Protein AF-A0A938IYX0-F1 (afdb_monomer)

Sequence (123 aa):
MGPDRHGRWRRVAQALVPQVPAPPFEPDALDALDAPVRSFFAAAIAPGTPLARAVRLTIRGEIRLGGRWMRFRSHEVLAPTSGLVWWGRVAGVVSGGDYAVDGAGRLEWRLLGLRRVAFAEGP

Structure (mmCIF, N/CA/C/O backbone):
data_AF-A0A938IYX0-F1
#
_entry.id   AF-A0A938IYX0-F1
#
loop_
_atom_site.group_PDB
_atom_site.id
_atom_site.type_symbol
_atom_site.label_atom_id
_atom_site.label_alt_id
_atom_site.label_comp_id
_atom_site.label_asym_id
_atom_site.label_entity_id
_atom_site.label_seq_id
_atom_site.pdbx_PDB_ins_code
_atom_site.Cartn_x
_atom_site.Cartn_y
_atom_site.Cartn_z
_atom_site.occupancy
_atom_site.B_iso_or_equiv
_atom_site.auth_seq_id
_atom_site.auth_comp_id
_atom_site.auth_asym_id
_atom_site.auth_atom_id
_atom_site.pdbx_PDB_model_num
ATOM 1 N N . MET A 1 1 ? 4.139 13.816 -18.404 1.00 43.56 1 MET A N 1
ATOM 2 C CA . MET A 1 1 ? 3.560 12.495 -18.764 1.00 43.56 1 MET A CA 1
ATOM 3 C C . MET A 1 1 ? 3.521 11.605 -17.522 1.00 43.56 1 MET A C 1
ATOM 5 O O . MET A 1 1 ? 4.571 11.482 -16.916 1.00 43.56 1 MET A O 1
ATOM 9 N N . GLY A 1 2 ? 2.382 11.081 -17.053 1.00 53.78 2 GLY A N 1
ATOM 10 C CA . GLY A 1 2 ? 2.265 10.374 -15.754 1.00 53.78 2 GLY A CA 1
ATOM 11 C C . GLY A 1 2 ? 2.559 8.860 -15.807 1.00 53.78 2 GLY A C 1
ATOM 12 O O . GLY A 1 2 ? 2.556 8.293 -16.898 1.00 53.78 2 GLY A O 1
ATOM 13 N N . PRO A 1 3 ? 2.817 8.200 -14.660 1.00 57.69 3 PRO A N 1
ATOM 14 C CA . PRO A 1 3 ? 3.083 6.755 -14.590 1.00 57.69 3 PRO A CA 1
ATOM 15 C C . PRO A 1 3 ? 1.858 5.872 -14.905 1.00 57.69 3 PRO A C 1
ATOM 17 O O . PRO A 1 3 ? 2.019 4.693 -15.196 1.00 57.69 3 PRO A O 1
ATOM 20 N N . ASP A 1 4 ? 0.646 6.438 -14.910 1.00 65.38 4 ASP A N 1
ATOM 21 C CA . ASP A 1 4 ? -0.625 5.719 -15.096 1.00 65.38 4 ASP A CA 1
ATOM 22 C C . ASP A 1 4 ? -1.351 6.100 -16.402 1.00 65.38 4 ASP A C 1
ATOM 24 O O . ASP A 1 4 ? -2.540 6.401 -16.424 1.00 65.38 4 ASP A O 1
ATOM 28 N N . ARG A 1 5 ? -0.623 6.126 -17.525 1.00 59.94 5 ARG A N 1
ATOM 29 C CA . ARG A 1 5 ? -1.146 6.578 -18.834 1.00 59.94 5 ARG A CA 1
ATOM 30 C C . ARG A 1 5 ? -2.415 5.842 -19.313 1.00 59.94 5 ARG A C 1
ATOM 32 O O . ARG A 1 5 ? -3.107 6.368 -20.170 1.00 59.94 5 ARG A O 1
ATOM 39 N N . HIS A 1 6 ? -2.706 4.659 -18.764 1.00 58.25 6 HIS A N 1
ATOM 40 C CA . HIS A 1 6 ? -3.834 3.796 -19.146 1.00 58.25 6 HIS A CA 1
ATOM 41 C C . HIS A 1 6 ? -4.819 3.520 -17.991 1.00 58.25 6 HIS A C 1
ATOM 43 O O . HIS A 1 6 ? -5.648 2.609 -18.087 1.00 58.25 6 HIS A O 1
ATOM 49 N N . GLY A 1 7 ? -4.709 4.248 -16.870 1.00 73.81 7 GLY A N 1
ATOM 50 C CA . GLY A 1 7 ? -5.589 4.076 -15.705 1.00 73.81 7 GLY A CA 1
ATOM 51 C C . GLY A 1 7 ? -5.531 2.682 -15.068 1.00 73.81 7 GLY A C 1
ATOM 52 O O . GLY A 1 7 ? -6.445 2.298 -14.341 1.00 73.81 7 GLY A O 1
ATOM 53 N N . ARG A 1 8 ? -4.526 1.865 -15.406 1.00 80.12 8 ARG A N 1
ATOM 54 C CA . ARG A 1 8 ? -4.439 0.459 -14.986 1.00 80.12 8 ARG A CA 1
ATOM 55 C C . ARG A 1 8 ? -4.242 0.382 -13.480 1.00 80.12 8 ARG A C 1
ATOM 57 O O . ARG A 1 8 ? -4.971 -0.344 -12.815 1.00 80.12 8 ARG A O 1
ATOM 64 N N . TRP A 1 9 ? -3.293 1.155 -12.957 1.00 83.94 9 TRP A N 1
ATOM 65 C CA . TRP A 1 9 ? -2.956 1.127 -11.536 1.00 83.94 9 TRP A CA 1
ATOM 66 C C . TRP A 1 9 ? -4.106 1.664 -10.694 1.00 83.94 9 TRP A C 1
ATOM 68 O O . TRP A 1 9 ? -4.460 1.058 -9.691 1.00 83.94 9 TRP A O 1
ATOM 78 N N . ARG A 1 10 ? -4.774 2.729 -11.160 1.00 81.81 10 ARG A N 1
ATOM 79 C CA . ARG A 1 10 ? -5.978 3.260 -10.503 1.00 81.81 10 ARG A CA 1
ATOM 80 C C . ARG A 1 10 ? -7.135 2.265 -10.480 1.00 81.81 10 ARG A C 1
ATOM 82 O O . ARG A 1 10 ? -7.828 2.203 -9.472 1.00 81.81 10 ARG A O 1
ATOM 89 N N . ARG A 1 11 ? -7.336 1.479 -11.543 1.00 84.56 11 ARG A N 1
ATOM 90 C CA . ARG A 1 11 ? -8.376 0.437 -11.571 1.00 84.56 11 ARG A CA 1
ATOM 91 C C . ARG A 1 11 ? -8.103 -0.678 -10.563 1.00 84.56 11 ARG A C 1
ATOM 93 O O . ARG A 1 11 ? -8.995 -1.001 -9.788 1.00 84.56 11 ARG A O 1
ATOM 100 N N . VAL A 1 12 ? -6.875 -1.198 -10.518 1.00 84.56 12 VAL A N 1
ATOM 101 C CA . VAL A 1 12 ? -6.471 -2.202 -9.513 1.00 84.56 12 VAL A CA 1
ATOM 102 C C . VAL A 1 12 ? -6.608 -1.630 -8.098 1.00 84.56 12 VAL A C 1
ATOM 104 O O . VAL A 1 12 ? -7.215 -2.248 -7.233 1.00 84.56 12 VAL A O 1
ATOM 107 N N . ALA A 1 13 ? -6.143 -0.397 -7.885 1.00 86.81 13 ALA A N 1
ATOM 108 C CA . ALA A 1 13 ? -6.268 0.311 -6.614 1.00 86.81 13 ALA A CA 1
ATOM 109 C C . ALA A 1 13 ? -7.719 0.503 -6.163 1.00 86.81 13 ALA A C 1
ATOM 111 O O . ALA A 1 13 ? -8.000 0.457 -4.971 1.00 86.81 13 ALA A O 1
ATOM 112 N N . GLN A 1 14 ? -8.643 0.753 -7.092 1.00 85.44 14 GLN A N 1
ATOM 113 C CA . GLN A 1 14 ? -10.056 0.906 -6.767 1.00 85.44 14 GLN A CA 1
ATOM 114 C C . GLN A 1 14 ? -10.703 -0.434 -6.408 1.00 85.44 14 GLN A C 1
ATOM 116 O O . GLN A 1 14 ? -11.475 -0.477 -5.456 1.00 85.44 14 GLN A O 1
ATOM 121 N N . ALA A 1 15 ? -10.361 -1.505 -7.127 1.00 86.25 15 ALA A N 1
ATOM 122 C CA . ALA A 1 15 ? -10.857 -2.851 -6.847 1.00 86.25 15 ALA A CA 1
ATOM 123 C C . ALA A 1 15 ? -10.359 -3.402 -5.498 1.00 86.25 15 ALA A C 1
ATOM 125 O O . ALA A 1 15 ? -11.066 -4.170 -4.858 1.00 86.25 15 ALA A O 1
ATOM 126 N N . LEU A 1 16 ? -9.175 -2.973 -5.049 1.00 86.00 16 LEU A N 1
ATOM 127 C CA . LEU A 1 16 ? -8.561 -3.412 -3.793 1.00 86.00 16 LEU A CA 1
ATOM 128 C C . LEU A 1 16 ? -9.213 -2.859 -2.523 1.00 86.00 16 LEU A C 1
ATOM 130 O O . LEU A 1 16 ? -9.000 -3.416 -1.452 1.00 86.00 16 LEU A O 1
ATOM 134 N N . VAL A 1 17 ? -9.943 -1.743 -2.600 1.00 85.50 17 VAL A N 1
ATOM 135 C CA . VAL A 1 17 ? -10.518 -1.115 -1.403 1.00 85.50 17 VAL A CA 1
ATOM 136 C C . VAL A 1 17 ? -11.785 -1.874 -0.999 1.00 85.50 17 VAL A C 1
ATOM 138 O O . VAL A 1 17 ? -12.751 -1.866 -1.770 1.00 85.50 17 VAL A O 1
ATOM 141 N N . PRO A 1 18 ? -11.840 -2.480 0.203 1.00 82.06 18 PRO A N 1
ATOM 142 C CA . PRO A 1 18 ? -13.054 -3.133 0.673 1.00 82.06 18 PRO A CA 1
ATOM 143 C C . PRO A 1 18 ? -14.202 -2.126 0.785 1.00 82.06 18 PRO A C 1
ATOM 145 O O . PRO A 1 18 ? -14.019 -1.023 1.296 1.00 82.06 18 PRO A O 1
ATOM 148 N N . GLN A 1 19 ? -15.386 -2.510 0.306 1.00 79.94 19 GLN A N 1
ATOM 149 C CA . GLN A 1 19 ? -16.577 -1.647 0.332 1.00 79.94 19 GLN A CA 1
ATOM 150 C C . GLN A 1 19 ? -17.343 -1.739 1.659 1.00 79.94 19 GLN A C 1
ATOM 152 O O . GLN A 1 19 ? -18.130 -0.855 1.983 1.00 79.94 19 GLN A O 1
ATOM 157 N N . VAL A 1 20 ? -17.106 -2.804 2.431 1.00 81.94 20 VAL A N 1
ATOM 158 C CA . VAL A 1 20 ? -17.745 -3.030 3.730 1.00 81.94 20 VAL A CA 1
ATOM 159 C C . VAL A 1 20 ? -16.844 -2.475 4.842 1.00 81.94 20 VAL A C 1
ATOM 161 O O . VAL A 1 20 ? -15.669 -2.865 4.907 1.00 81.94 20 VAL A O 1
ATOM 164 N N . PRO A 1 21 ? -17.358 -1.593 5.721 1.00 81.12 21 PRO A N 1
ATOM 165 C CA . PRO A 1 21 ? -16.620 -1.120 6.889 1.00 81.12 21 PRO A CA 1
ATOM 166 C C . PRO A 1 21 ? -16.159 -2.286 7.769 1.00 81.12 21 PRO A C 1
ATOM 168 O O . PRO A 1 21 ? -16.862 -3.288 7.901 1.00 81.12 21 PRO A O 1
ATOM 171 N N . ALA A 1 22 ? -14.980 -2.172 8.381 1.00 85.81 22 ALA A N 1
ATOM 172 C CA . ALA A 1 22 ? -14.622 -3.107 9.442 1.00 85.81 22 ALA A CA 1
ATOM 173 C C . ALA A 1 22 ? -15.467 -2.827 10.693 1.00 85.81 22 ALA A C 1
ATOM 175 O O . ALA A 1 22 ? -15.861 -1.674 10.911 1.00 85.81 22 ALA A O 1
ATOM 176 N N . PRO A 1 23 ? -15.715 -3.852 11.526 1.00 90.25 23 PRO A N 1
ATOM 177 C CA . PRO A 1 23 ? -16.188 -3.600 12.876 1.00 90.25 23 PRO A CA 1
ATOM 178 C C . PRO A 1 23 ? -15.192 -2.688 13.620 1.00 90.25 23 PRO A C 1
ATOM 180 O O . PRO A 1 23 ? -14.001 -2.656 13.273 1.00 90.25 23 PRO A O 1
ATOM 183 N N . PRO A 1 24 ? -15.662 -1.928 14.622 1.00 94.44 24 PRO A N 1
ATOM 184 C CA . PRO A 1 24 ? -14.782 -1.217 15.536 1.00 94.44 24 PRO A CA 1
ATOM 185 C C . PRO A 1 24 ? -13.756 -2.151 16.184 1.00 94.44 24 PRO A C 1
ATOM 187 O O . PRO A 1 24 ? -13.971 -3.357 16.292 1.00 94.44 24 PRO A O 1
ATOM 190 N N . PHE A 1 25 ? -12.627 -1.583 16.596 1.00 95.94 25 PHE A N 1
ATOM 191 C CA . PHE 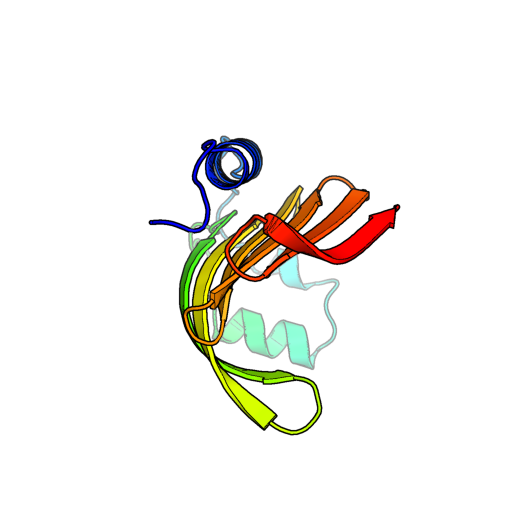A 1 25 ? -11.597 -2.312 17.316 1.00 95.94 25 PHE A CA 1
ATOM 192 C C . PHE A 1 25 ? -12.100 -2.747 18.695 1.00 95.94 25 PHE A C 1
ATOM 194 O O . PHE A 1 25 ? -12.403 -1.898 19.533 1.00 95.94 25 PHE A O 1
ATOM 201 N N . GLU A 1 26 ? -12.100 -4.055 18.931 1.00 96.50 26 GLU A N 1
ATOM 202 C CA . GLU A 1 26 ? -12.310 -4.653 20.245 1.00 96.50 26 GLU A CA 1
ATOM 203 C C . GLU A 1 26 ? -10.983 -5.243 20.761 1.00 96.50 26 GLU A C 1
ATOM 205 O O . GLU A 1 26 ? -10.228 -5.823 19.972 1.00 96.50 26 GLU A O 1
ATOM 210 N N . PRO A 1 27 ? -10.643 -5.081 22.057 1.00 96.25 27 PRO A N 1
ATOM 211 C CA . PRO A 1 27 ? -9.355 -5.531 22.596 1.00 96.25 27 PRO A CA 1
ATOM 212 C C . PRO A 1 27 ? -9.071 -7.032 22.451 1.00 96.25 27 PRO A C 1
ATOM 214 O O . PRO A 1 27 ? -7.905 -7.418 22.352 1.00 96.25 27 PRO A O 1
ATOM 217 N N . ASP A 1 28 ? -10.115 -7.862 22.416 1.00 96.12 28 ASP A N 1
ATOM 218 C CA . ASP A 1 28 ? -10.034 -9.319 22.245 1.00 96.12 28 ASP A CA 1
ATOM 219 C C . ASP A 1 28 ? -9.443 -9.728 20.882 1.00 96.12 28 ASP A C 1
ATOM 221 O O . ASP A 1 28 ? -8.807 -10.776 20.756 1.00 96.12 28 ASP A O 1
ATOM 225 N N . ALA A 1 29 ? -9.519 -8.855 19.869 1.00 93.50 29 ALA A N 1
ATOM 226 C CA . ALA A 1 29 ? -8.883 -9.057 18.568 1.00 93.50 29 ALA A CA 1
ATOM 227 C C . ALA A 1 29 ? -7.351 -9.223 18.659 1.00 93.50 29 ALA A C 1
ATOM 229 O O . ALA A 1 29 ? -6.718 -9.674 17.701 1.00 93.50 29 ALA A O 1
ATOM 230 N N . LEU A 1 30 ? -6.739 -8.861 19.793 1.00 96.19 30 LEU A N 1
ATOM 231 C CA . LEU A 1 30 ? -5.303 -8.990 20.032 1.00 96.19 30 LEU A CA 1
ATOM 232 C C . LEU A 1 30 ? -4.910 -10.273 20.790 1.00 96.19 30 LEU A C 1
ATOM 234 O O . LEU A 1 30 ? -3.715 -10.498 21.014 1.00 96.19 30 LEU A O 1
ATOM 238 N N . ASP A 1 31 ? -5.865 -11.120 21.183 1.00 96.31 31 ASP A N 1
ATOM 239 C CA . ASP A 1 31 ? -5.626 -12.274 22.064 1.00 96.31 31 ASP A CA 1
ATOM 240 C C . ASP A 1 31 ? -4.698 -13.331 21.456 1.00 96.31 31 ASP A C 1
ATOM 242 O O . ASP A 1 31 ? -3.950 -13.996 22.177 1.00 96.31 31 ASP A O 1
ATOM 246 N N . ALA A 1 32 ? -4.691 -13.442 20.127 1.00 95.75 32 ALA A N 1
ATOM 247 C CA . ALA A 1 32 ? -3.819 -14.352 19.388 1.00 95.75 32 ALA A CA 1
ATOM 248 C C . ALA A 1 32 ? -2.411 -13.784 19.116 1.00 95.75 32 ALA A C 1
ATOM 250 O O . ALA A 1 32 ? -1.563 -14.494 18.581 1.00 95.75 32 ALA A O 1
ATOM 251 N N . LEU A 1 33 ? -2.155 -12.509 19.436 1.00 96.31 33 LEU A N 1
ATOM 252 C CA . LEU A 1 33 ? -0.881 -11.849 19.140 1.00 96.31 33 LEU A CA 1
ATOM 253 C C . LEU A 1 33 ? 0.135 -12.041 20.267 1.00 96.31 33 LEU A C 1
ATOM 255 O O . LEU A 1 33 ? -0.227 -12.036 21.448 1.00 96.31 33 LEU A O 1
ATOM 259 N N . ASP A 1 34 ? 1.415 -12.103 19.900 1.00 98.00 34 ASP A N 1
ATOM 260 C CA . ASP A 1 34 ? 2.528 -12.120 20.849 1.00 98.00 34 ASP A CA 1
ATOM 261 C C . ASP A 1 34 ? 2.528 -10.876 21.748 1.00 98.00 34 ASP A C 1
ATOM 263 O O . ASP A 1 34 ? 2.148 -9.776 21.332 1.00 98.00 34 ASP A O 1
ATOM 267 N N . ALA A 1 35 ? 3.015 -11.029 22.982 1.00 97.12 35 ALA A N 1
ATOM 268 C CA . ALA A 1 35 ? 2.945 -9.990 24.011 1.00 97.12 35 ALA A CA 1
ATOM 269 C C . ALA A 1 35 ? 3.490 -8.605 23.584 1.00 97.12 35 ALA A C 1
ATOM 271 O O . ALA A 1 35 ? 2.837 -7.605 23.908 1.00 97.12 35 ALA A O 1
ATOM 272 N N . PRO A 1 36 ? 4.608 -8.486 22.832 1.00 97.50 36 PRO A N 1
ATOM 273 C CA . PRO A 1 36 ? 5.082 -7.183 22.359 1.00 97.50 36 PRO A CA 1
ATOM 274 C C . PRO A 1 36 ? 4.129 -6.534 21.346 1.00 97.50 36 PRO A C 1
ATOM 276 O O . PRO A 1 36 ? 3.876 -5.333 21.409 1.00 97.50 36 PRO A O 1
ATOM 279 N N . VAL A 1 37 ? 3.566 -7.335 20.438 1.00 97.44 37 VAL A N 1
ATOM 280 C CA . VAL A 1 37 ? 2.658 -6.871 19.380 1.00 97.44 37 VAL A CA 1
ATOM 281 C C . VAL A 1 37 ? 1.320 -6.450 19.984 1.00 97.44 37 VAL A C 1
ATOM 283 O O . VAL A 1 37 ? 0.815 -5.368 19.686 1.00 97.44 37 VAL A O 1
ATOM 286 N N . ARG A 1 38 ? 0.788 -7.262 20.904 1.00 97.44 38 ARG A N 1
ATOM 287 C CA . ARG A 1 38 ? -0.414 -6.944 21.679 1.00 97.44 38 ARG A CA 1
ATOM 288 C C . ARG A 1 38 ? -0.256 -5.638 22.450 1.00 97.44 38 ARG A C 1
ATOM 290 O O . ARG A 1 38 ? -1.110 -4.768 22.336 1.00 97.44 38 ARG A O 1
ATOM 297 N N . SER A 1 39 ? 0.845 -5.485 23.190 1.00 96.50 39 SER A N 1
ATOM 298 C CA . SER A 1 39 ? 1.122 -4.272 23.976 1.00 96.50 39 SER A CA 1
ATOM 299 C C . SER A 1 39 ? 1.173 -3.022 23.100 1.00 96.50 39 SER A C 1
ATOM 301 O O . SER A 1 39 ? 0.596 -1.996 23.455 1.00 96.50 39 SER A O 1
ATOM 303 N N . PHE A 1 40 ? 1.825 -3.113 21.938 1.00 97.75 40 PHE A N 1
ATOM 304 C CA . PHE A 1 40 ? 1.894 -2.007 20.989 1.00 97.75 40 PHE A CA 1
ATOM 305 C C . PHE A 1 40 ? 0.503 -1.592 20.494 1.00 97.75 40 PHE A C 1
ATOM 307 O O . PHE A 1 40 ? 0.148 -0.418 20.583 1.00 97.75 40 PHE A O 1
ATOM 314 N N . PHE A 1 41 ? -0.307 -2.539 20.011 1.00 96.44 41 PHE A N 1
ATOM 315 C CA . PHE A 1 41 ? -1.626 -2.211 19.464 1.00 96.44 41 PHE A CA 1
ATOM 316 C C . PHE A 1 41 ? -2.626 -1.769 20.530 1.00 96.44 41 PHE A C 1
ATOM 318 O O . PHE A 1 41 ? -3.372 -0.826 20.282 1.00 96.44 41 PHE A O 1
ATOM 325 N N . ALA A 1 42 ? -2.597 -2.371 21.722 1.00 96.44 42 ALA A N 1
ATOM 326 C CA . ALA A 1 42 ? -3.441 -1.955 22.840 1.00 96.44 42 ALA A CA 1
ATOM 327 C C . ALA A 1 42 ? -3.157 -0.507 23.278 1.00 96.44 42 ALA A C 1
ATOM 329 O O . ALA A 1 42 ? -4.070 0.205 23.686 1.00 96.44 42 ALA A O 1
ATOM 330 N N . ALA A 1 43 ? -1.904 -0.053 23.168 1.00 97.00 43 ALA A N 1
ATOM 331 C CA . ALA A 1 43 ? -1.538 1.337 23.433 1.00 97.00 43 ALA A CA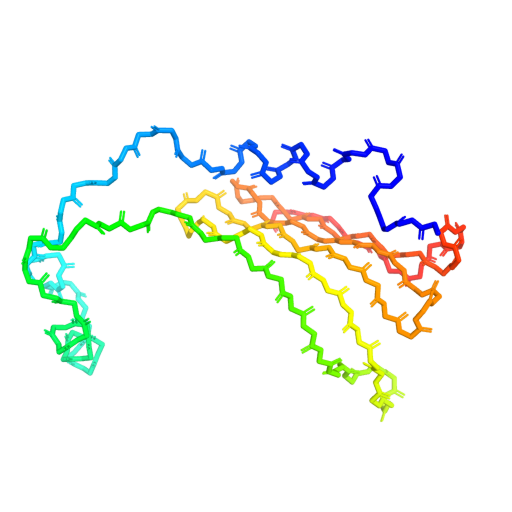 1
ATOM 332 C C . ALA A 1 43 ? -1.854 2.280 22.256 1.00 97.00 43 ALA A C 1
ATOM 334 O O . ALA A 1 43 ? -2.103 3.465 22.467 1.00 97.00 43 ALA A O 1
ATOM 335 N N . ALA A 1 44 ? -1.815 1.776 21.019 1.00 97.00 44 ALA A N 1
ATOM 336 C CA . ALA A 1 44 ? -1.952 2.585 19.809 1.00 97.00 44 ALA A CA 1
ATOM 337 C C . ALA A 1 44 ? -3.404 2.787 19.344 1.00 97.00 44 ALA A C 1
ATOM 339 O O . ALA A 1 44 ? -3.680 3.759 18.639 1.00 97.00 44 ALA A O 1
ATOM 340 N N . ILE A 1 45 ? -4.321 1.878 19.690 1.00 96.19 45 ILE A N 1
ATOM 341 C CA . ILE A 1 45 ? -5.701 1.874 19.192 1.00 96.19 45 ILE A CA 1
ATOM 342 C C . ILE A 1 45 ? -6.663 1.836 20.380 1.00 96.19 45 ILE A C 1
ATOM 344 O O . ILE A 1 45 ? -6.700 0.868 21.135 1.00 96.19 45 ILE A O 1
ATOM 348 N N . ALA A 1 46 ? -7.469 2.886 20.540 1.00 97.06 46 ALA A N 1
ATOM 349 C CA . ALA A 1 46 ? -8.481 2.925 21.591 1.00 97.06 46 ALA A CA 1
ATOM 350 C C . ALA A 1 46 ? -9.646 1.958 21.274 1.00 97.06 46 ALA A C 1
ATOM 352 O O . ALA A 1 46 ? -10.050 1.880 20.106 1.00 97.06 46 ALA A O 1
ATOM 353 N N . PRO A 1 47 ? -10.23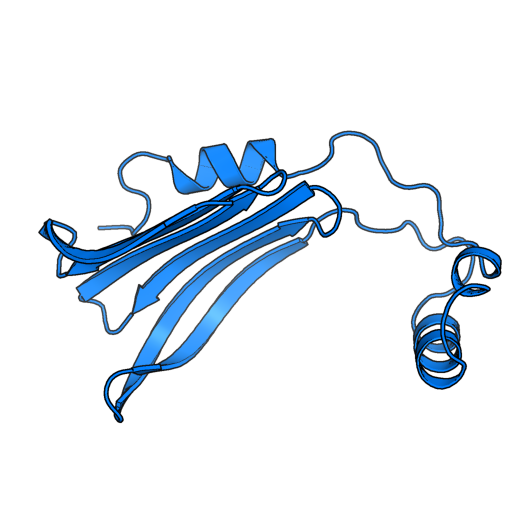3 1.265 22.271 1.00 97.19 47 PRO A N 1
ATOM 354 C CA . PRO A 1 47 ? -11.430 0.441 22.071 1.00 97.19 47 PRO A CA 1
ATOM 355 C C . PRO A 1 47 ? -12.566 1.230 21.402 1.00 97.19 47 PRO A C 1
ATOM 357 O O . PRO A 1 47 ? -12.757 2.414 21.687 1.00 97.19 47 PRO A O 1
ATOM 360 N N . GLY A 1 48 ? -13.297 0.596 20.487 1.00 96.75 48 GLY A N 1
ATOM 361 C CA . GLY A 1 48 ? -14.355 1.229 19.696 1.00 96.75 48 GLY A CA 1
ATOM 362 C C . GLY A 1 48 ? -13.864 2.093 18.523 1.00 96.75 48 GLY A C 1
ATOM 363 O O . GLY A 1 48 ? -14.686 2.656 17.798 1.00 96.75 48 GLY A O 1
ATOM 364 N N . THR A 1 49 ? -12.550 2.201 18.284 1.00 96.00 49 THR A N 1
ATOM 365 C CA . THR A 1 49 ? -12.016 2.930 17.118 1.00 96.00 49 THR A CA 1
ATOM 366 C C . THR A 1 49 ? -12.427 2.229 15.819 1.00 96.00 49 THR A C 1
ATOM 368 O O . THR A 1 49 ? -12.111 1.049 15.651 1.00 96.00 49 THR A O 1
ATOM 371 N N . PRO A 1 50 ? -13.076 2.915 14.857 1.00 93.19 50 PRO A N 1
ATOM 372 C CA . PRO A 1 50 ? -13.353 2.336 13.546 1.00 93.19 50 PRO A CA 1
ATOM 373 C C . PRO A 1 50 ? -12.057 1.947 12.828 1.00 93.19 50 PRO A C 1
ATOM 375 O O . PRO A 1 50 ? -11.194 2.792 12.578 1.00 93.19 50 PRO A O 1
ATOM 378 N N . LEU A 1 51 ? -11.915 0.670 12.471 1.00 90.81 51 LEU A N 1
ATOM 379 C CA . LEU A 1 51 ? -10.718 0.184 11.792 1.00 90.81 51 LEU A CA 1
ATOM 380 C C . LEU A 1 51 ? -10.754 0.526 10.297 1.00 90.81 51 LEU A C 1
ATOM 382 O O . LEU A 1 51 ? -11.667 0.148 9.558 1.00 90.81 51 LEU A O 1
ATOM 386 N N . ALA A 1 52 ? -9.719 1.216 9.820 1.00 90.69 52 ALA A N 1
ATOM 387 C CA . ALA A 1 52 ? -9.531 1.436 8.392 1.00 90.69 52 ALA A CA 1
ATOM 388 C C . ALA A 1 52 ? -9.102 0.126 7.712 1.00 90.69 52 ALA A C 1
ATOM 390 O O . ALA A 1 52 ? -8.116 -0.493 8.104 1.00 90.69 52 ALA A O 1
ATOM 391 N N . ARG A 1 53 ? -9.817 -0.290 6.658 1.00 90.31 53 ARG A N 1
ATOM 392 C CA . ARG A 1 53 ? -9.480 -1.517 5.904 1.00 90.31 53 ARG A CA 1
ATOM 393 C C . ARG A 1 53 ? -8.467 -1.308 4.787 1.00 90.31 53 ARG A C 1
ATOM 395 O O . ARG A 1 53 ? -7.901 -2.273 4.283 1.00 90.31 53 ARG A O 1
ATOM 402 N N . ALA A 1 54 ? -8.271 -0.060 4.381 1.00 92.69 54 ALA A N 1
ATOM 403 C CA . ALA A 1 54 ? -7.306 0.312 3.368 1.00 92.69 54 ALA A CA 1
ATOM 404 C C . ALA A 1 54 ? -6.802 1.733 3.610 1.00 92.69 54 ALA A C 1
ATOM 406 O O . ALA A 1 54 ? -7.534 2.588 4.113 1.00 92.69 54 ALA A O 1
ATOM 407 N N . VAL A 1 55 ? -5.574 1.999 3.184 1.00 93.44 55 VAL A N 1
ATOM 408 C CA . VAL A 1 55 ? -4.986 3.338 3.171 1.00 93.44 55 VAL A CA 1
ATOM 409 C C . VAL A 1 55 ? -4.498 3.676 1.769 1.00 93.44 55 VAL A C 1
ATOM 411 O O . VAL A 1 55 ? -4.027 2.810 1.032 1.00 93.44 55 VAL A O 1
ATOM 414 N N . ARG A 1 56 ? -4.625 4.951 1.389 1.00 94.25 56 ARG A N 1
ATOM 415 C CA . ARG A 1 56 ? -4.043 5.500 0.162 1.00 94.25 56 ARG A CA 1
ATOM 416 C C . ARG A 1 56 ? -2.901 6.431 0.531 1.00 94.25 56 ARG A C 1
ATOM 418 O O . ARG A 1 56 ? -3.119 7.429 1.211 1.00 94.25 56 ARG A O 1
ATOM 425 N N . LEU A 1 57 ? -1.704 6.126 0.057 1.00 95.06 57 LEU A N 1
ATOM 426 C CA . LEU A 1 57 ? -0.497 6.886 0.351 1.00 95.06 57 LEU A CA 1
ATOM 427 C C . LEU A 1 57 ? -0.029 7.640 -0.891 1.00 95.06 57 LEU A C 1
ATOM 429 O O . LEU A 1 57 ? -0.135 7.157 -2.017 1.00 95.06 57 LEU A O 1
ATOM 433 N N . THR A 1 58 ? 0.524 8.831 -0.674 1.00 96.19 58 THR A N 1
ATOM 434 C CA . THR A 1 58 ? 1.337 9.548 -1.662 1.00 96.19 58 THR A CA 1
ATOM 435 C C . THR A 1 58 ? 2.734 9.678 -1.090 1.00 96.19 58 THR A C 1
ATOM 437 O O . THR A 1 58 ? 2.936 10.373 -0.098 1.00 96.19 58 THR A O 1
ATOM 440 N N . ILE A 1 59 ? 3.700 9.019 -1.718 1.00 96.12 59 ILE A N 1
ATOM 441 C CA . ILE A 1 59 ? 5.041 8.860 -1.164 1.00 96.12 59 ILE A CA 1
ATOM 442 C C . ILE A 1 59 ? 6.026 9.667 -2.004 1.00 96.12 59 ILE A C 1
ATOM 444 O O . ILE A 1 59 ? 5.958 9.714 -3.238 1.00 96.12 59 ILE A O 1
ATOM 448 N N . ARG A 1 60 ? 6.955 10.333 -1.321 1.00 97.44 60 ARG A N 1
ATOM 449 C CA . ARG A 1 60 ? 8.112 11.000 -1.917 1.00 97.44 60 ARG A CA 1
ATOM 450 C C . ARG A 1 60 ? 9.327 10.631 -1.091 1.00 97.44 60 ARG A C 1
ATOM 452 O O . ARG A 1 60 ? 9.276 10.726 0.128 1.00 97.44 60 ARG A O 1
ATOM 459 N N . GLY A 1 61 ? 10.402 10.244 -1.752 1.00 96.50 61 GLY A N 1
ATOM 460 C CA . GLY A 1 61 ? 11.611 9.837 -1.055 1.00 96.50 61 GLY A CA 1
ATOM 461 C C . GLY A 1 61 ? 12.718 9.481 -2.023 1.00 96.50 61 GLY A C 1
ATOM 462 O O . GLY A 1 61 ? 12.683 9.863 -3.197 1.00 96.50 61 GLY A O 1
ATOM 463 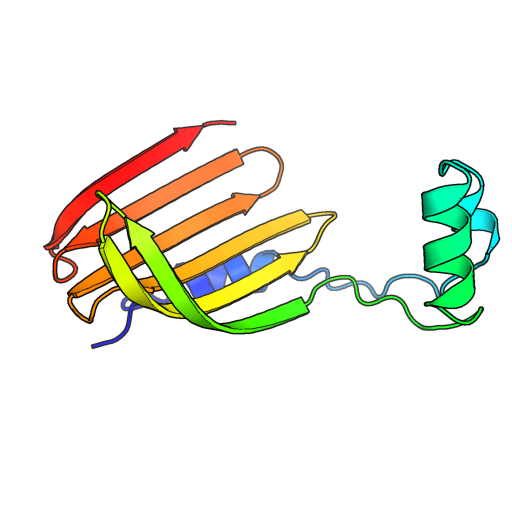N N . GLU A 1 62 ? 13.688 8.732 -1.521 1.00 97.25 62 GLU A N 1
ATOM 464 C CA . GLU A 1 62 ? 14.803 8.208 -2.294 1.00 97.25 62 GLU A CA 1
ATOM 465 C C . GLU A 1 62 ? 14.840 6.687 -2.162 1.00 97.25 62 GLU A C 1
ATOM 467 O O . GLU A 1 62 ? 14.557 6.137 -1.102 1.00 97.25 62 GLU A O 1
ATOM 472 N N . ILE A 1 63 ? 15.154 6.005 -3.260 1.00 92.56 63 ILE A N 1
ATOM 473 C CA . ILE A 1 63 ? 15.306 4.552 -3.317 1.00 92.56 63 ILE A CA 1
ATOM 474 C C . ILE A 1 63 ? 16.686 4.223 -3.876 1.00 92.56 63 ILE A C 1
ATOM 476 O O . ILE A 1 63 ? 17.165 4.889 -4.799 1.00 92.56 63 ILE A O 1
ATOM 480 N N . ARG A 1 64 ? 17.345 3.213 -3.308 1.00 92.81 64 ARG A N 1
ATOM 481 C CA . ARG A 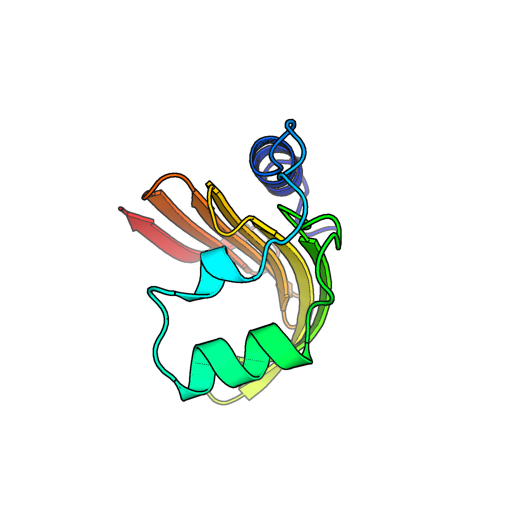1 64 ? 18.668 2.779 -3.753 1.00 92.81 64 ARG A CA 1
ATOM 482 C C . ARG A 1 64 ? 18.531 1.680 -4.802 1.00 92.81 64 ARG A C 1
ATOM 484 O O . ARG A 1 64 ? 18.134 0.572 -4.465 1.00 92.81 64 ARG A O 1
ATOM 491 N N . LEU A 1 65 ? 18.894 1.960 -6.054 1.00 85.81 65 LEU A N 1
ATOM 492 C CA . LEU A 1 65 ? 18.947 0.952 -7.124 1.00 85.81 65 LEU A CA 1
ATOM 493 C C . LEU A 1 65 ? 20.325 0.984 -7.789 1.00 85.81 65 LEU A C 1
ATOM 495 O O . LEU A 1 65 ? 20.872 2.059 -8.042 1.00 85.81 65 LEU A O 1
ATOM 499 N N . GLY A 1 66 ? 20.905 -0.190 -8.053 1.00 83.81 66 GLY A N 1
ATOM 500 C CA . GLY A 1 66 ? 22.238 -0.291 -8.663 1.00 83.81 66 GLY A CA 1
ATOM 501 C C . GLY A 1 66 ? 23.320 0.470 -7.883 1.00 83.81 66 GLY A C 1
ATOM 502 O O . GLY A 1 66 ? 24.191 1.098 -8.476 1.00 83.81 66 GLY A O 1
ATOM 503 N N . GLY A 1 67 ? 23.211 0.504 -6.550 1.00 92.56 6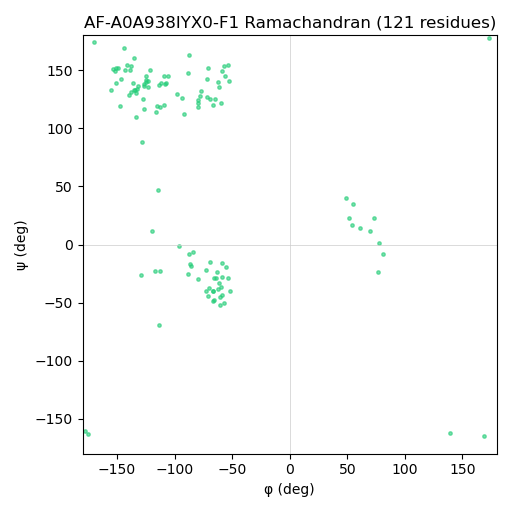7 GLY A N 1
ATOM 504 C CA . GLY A 1 67 ? 24.143 1.206 -5.663 1.00 92.56 67 GLY A CA 1
ATOM 505 C C . GLY A 1 67 ? 23.924 2.718 -5.522 1.00 92.56 67 GLY A C 1
ATOM 506 O O . GLY A 1 67 ? 24.527 3.305 -4.624 1.00 92.56 67 GLY A O 1
ATOM 507 N N . ARG A 1 68 ? 23.041 3.341 -6.315 1.00 93.88 68 ARG A N 1
ATOM 508 C CA . ARG A 1 68 ? 22.793 4.795 -6.319 1.00 93.88 68 ARG A CA 1
ATOM 509 C C . ARG A 1 68 ? 21.444 5.148 -5.697 1.00 93.88 68 ARG A C 1
ATOM 511 O O . ARG A 1 68 ? 20.448 4.483 -5.973 1.00 93.88 68 ARG A O 1
ATOM 518 N N . TRP A 1 69 ? 21.406 6.217 -4.903 1.00 97.12 69 TRP A N 1
ATOM 519 C CA . TRP A 1 69 ? 20.160 6.806 -4.407 1.00 97.12 69 TRP A CA 1
ATOM 520 C C . TRP A 1 69 ? 19.486 7.627 -5.501 1.00 97.12 69 TRP A C 1
ATOM 522 O O . TRP A 1 69 ? 20.125 8.432 -6.177 1.00 97.12 69 TRP A O 1
ATOM 532 N N . MET A 1 70 ? 18.189 7.409 -5.690 1.00 96.44 70 MET A N 1
ATOM 533 C CA . MET A 1 70 ? 17.395 8.104 -6.691 1.00 96.44 70 MET A CA 1
ATOM 534 C C . MET A 1 70 ? 16.076 8.561 -6.104 1.00 96.44 70 MET A C 1
ATOM 536 O O . MET A 1 70 ? 15.346 7.782 -5.496 1.00 96.44 70 MET A O 1
ATOM 540 N N . ARG A 1 71 ? 15.728 9.820 -6.364 1.00 97.69 71 ARG A N 1
ATOM 541 C CA . ARG A 1 71 ? 14.429 10.367 -5.981 1.00 97.69 71 ARG A CA 1
ATOM 542 C C . ARG A 1 71 ? 13.299 9.634 -6.687 1.00 97.69 71 ARG A C 1
ATOM 544 O O . ARG A 1 71 ? 13.369 9.381 -7.894 1.00 97.69 71 ARG A O 1
ATOM 551 N N . PHE A 1 72 ? 12.222 9.382 -5.959 1.00 96.56 72 PHE A N 1
ATOM 552 C CA . PHE A 1 72 ? 10.992 8.846 -6.514 1.00 96.56 72 PHE A CA 1
ATOM 553 C C . PHE A 1 72 ? 9.758 9.574 -5.982 1.00 96.56 72 PHE A C 1
ATOM 555 O O . PHE A 1 72 ? 9.782 10.265 -4.960 1.00 96.56 72 PHE A O 1
ATOM 562 N N . ARG A 1 73 ? 8.665 9.425 -6.727 1.00 96.62 73 ARG A N 1
ATOM 563 C CA . ARG A 1 73 ? 7.310 9.759 -6.288 1.00 96.62 73 ARG A CA 1
ATOM 564 C C . ARG A 1 73 ? 6.403 8.596 -6.632 1.00 96.62 73 ARG A C 1
ATOM 566 O O . ARG A 1 73 ? 6.462 8.112 -7.766 1.00 96.62 73 ARG A O 1
ATOM 573 N N . SER A 1 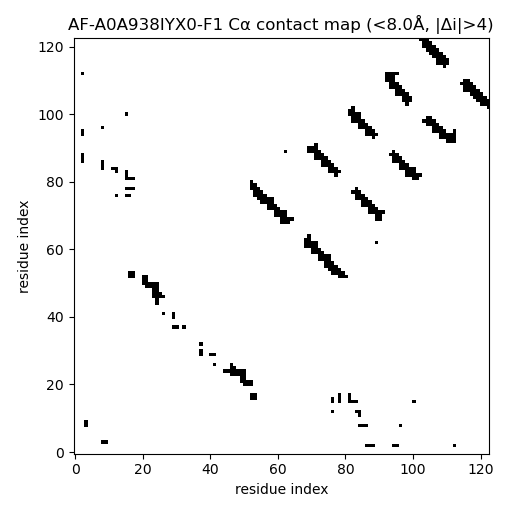74 ? 5.564 8.181 -5.701 1.00 95.56 74 SER A N 1
ATOM 574 C CA . SER A 1 74 ? 4.644 7.071 -5.914 1.00 95.56 74 SER A CA 1
ATOM 575 C C . SER A 1 74 ? 3.309 7.295 -5.223 1.00 95.56 74 SER A C 1
ATOM 577 O O . SER A 1 74 ? 3.131 8.224 -4.431 1.00 95.56 74 SER A O 1
ATOM 579 N N . HIS A 1 75 ? 2.373 6.431 -5.578 1.00 95.31 75 HIS A N 1
ATOM 580 C CA . HIS A 1 75 ? 1.144 6.218 -4.851 1.00 95.31 75 HIS A CA 1
ATOM 581 C C . HIS A 1 75 ? 1.085 4.752 -4.453 1.00 95.31 75 HIS A C 1
ATOM 583 O O . HIS A 1 75 ? 1.602 3.891 -5.169 1.00 95.31 75 HIS A O 1
ATOM 589 N N . GLU A 1 76 ? 0.432 4.494 -3.332 1.00 95.25 76 GLU A N 1
ATOM 590 C CA . GLU A 1 76 ? 0.200 3.149 -2.838 1.00 95.25 76 GLU A CA 1
ATOM 591 C C . GLU A 1 76 ? -1.233 3.034 -2.349 1.00 95.25 76 GLU A C 1
ATOM 593 O O . GLU A 1 76 ? -1.753 3.956 -1.717 1.00 95.25 76 GLU A O 1
ATOM 598 N N . VAL A 1 77 ? -1.870 1.909 -2.640 1.00 95.50 77 VAL A N 1
ATOM 599 C CA . VAL A 1 77 ? -3.043 1.468 -1.896 1.00 95.50 77 VAL A CA 1
ATOM 600 C C . VAL A 1 77 ? -2.671 0.181 -1.196 1.00 95.50 77 VAL A C 1
ATOM 602 O O . VAL A 1 77 ? -2.326 -0.794 -1.858 1.00 95.50 77 VAL A O 1
ATOM 605 N N . LEU A 1 78 ? -2.747 0.203 0.129 1.00 94.19 78 LEU A N 1
ATOM 606 C CA . LEU A 1 78 ? -2.489 -0.945 0.985 1.00 94.19 78 LEU A CA 1
ATOM 607 C C . LEU A 1 78 ? -3.801 -1.344 1.656 1.00 94.19 78 LEU A C 1
ATOM 609 O O . LEU A 1 78 ? -4.381 -0.546 2.394 1.00 94.19 78 LEU A O 1
ATOM 613 N N . ALA A 1 79 ? -4.265 -2.560 1.386 1.00 92.88 79 ALA A N 1
ATOM 614 C CA . ALA A 1 79 ? -5.458 -3.163 1.965 1.00 92.88 79 ALA A CA 1
ATOM 615 C C . ALA A 1 79 ? -5.071 -4.546 2.518 1.00 92.88 79 ALA A C 1
ATOM 617 O O . ALA A 1 79 ? -5.160 -5.526 1.786 1.00 92.88 79 ALA A O 1
ATOM 618 N N . PRO A 1 80 ? -4.617 -4.664 3.780 1.00 87.38 80 PRO A N 1
ATOM 619 C CA . PRO A 1 80 ? -3.911 -5.858 4.269 1.00 87.38 80 PRO A CA 1
ATOM 620 C C . PRO A 1 80 ? -4.627 -7.201 4.057 1.00 87.38 80 PRO A C 1
ATOM 622 O O . PRO A 1 80 ? -3.971 -8.222 3.901 1.00 87.38 80 PRO A O 1
ATOM 625 N N . THR A 1 81 ? -5.963 -7.209 4.020 1.00 86.31 81 THR A N 1
ATOM 626 C CA . THR A 1 81 ? -6.769 -8.422 3.799 1.00 86.31 81 THR A CA 1
ATOM 627 C C . THR A 1 81 ? -7.033 -8.760 2.331 1.00 86.31 81 THR A C 1
ATOM 629 O O . THR A 1 81 ? -7.616 -9.801 2.058 1.00 86.31 81 THR A O 1
ATOM 632 N N . SER A 1 82 ? -6.685 -7.877 1.397 1.00 87.88 82 SER A N 1
ATOM 633 C CA . SER A 1 82 ? -7.026 -7.998 -0.031 1.00 87.88 82 SER A CA 1
ATOM 634 C C . SER A 1 82 ? -5.812 -7.821 -0.944 1.00 87.88 82 SER A C 1
ATOM 636 O O . SER A 1 82 ? -5.782 -8.352 -2.050 1.00 87.88 82 SER A O 1
ATOM 638 N N . GLY A 1 83 ? -4.792 -7.093 -0.490 1.00 92.62 83 GLY A N 1
ATOM 639 C CA . GLY A 1 83 ? -3.548 -6.913 -1.218 1.00 92.62 83 GLY A CA 1
ATOM 640 C C . GLY A 1 83 ? -2.977 -5.501 -1.159 1.00 92.62 83 GLY A C 1
ATOM 641 O O . GLY A 1 83 ? -3.330 -4.668 -0.320 1.00 92.62 83 GLY A O 1
ATOM 642 N N . LEU A 1 84 ? -2.076 -5.230 -2.095 1.00 94.62 84 LEU A N 1
ATOM 643 C CA . LEU A 1 84 ? -1.449 -3.931 -2.279 1.00 94.62 84 LEU A CA 1
ATOM 644 C C . LEU A 1 84 ? -1.274 -3.609 -3.762 1.00 94.62 84 LEU A C 1
ATOM 646 O O . LEU A 1 84 ? -1.148 -4.497 -4.608 1.00 94.62 84 LEU A O 1
ATOM 650 N N . VAL A 1 85 ? -1.217 -2.319 -4.069 1.00 95.00 85 VAL A N 1
ATOM 651 C CA . VAL A 1 85 ? -0.728 -1.819 -5.353 1.00 95.00 85 VAL A CA 1
ATOM 652 C C . VAL A 1 85 ? 0.113 -0.577 -5.130 1.00 95.00 85 VAL A C 1
ATOM 654 O O . VAL A 1 85 ? -0.330 0.384 -4.503 1.00 95.00 85 VAL A O 1
ATOM 657 N N . TRP A 1 86 ? 1.313 -0.580 -5.691 1.00 95.12 86 TRP A N 1
ATOM 658 C CA . TRP A 1 86 ? 2.258 0.522 -5.646 1.00 95.12 86 TRP A CA 1
ATOM 659 C C . TRP A 1 86 ? 2.626 0.924 -7.066 1.00 95.12 86 TRP A C 1
ATOM 661 O O . TRP A 1 86 ? 2.863 0.088 -7.932 1.00 95.12 86 TRP A O 1
ATOM 671 N N . TRP A 1 87 ? 2.653 2.218 -7.360 1.00 95.50 87 TRP A N 1
ATOM 672 C CA . TRP A 1 87 ? 3.090 2.684 -8.672 1.00 95.50 87 TRP A CA 1
ATOM 673 C C . TRP A 1 87 ? 3.693 4.068 -8.592 1.00 95.50 87 TRP A C 1
ATOM 675 O O . TRP A 1 87 ? 3.294 4.918 -7.795 1.00 95.50 87 TRP A O 1
ATOM 685 N N . GLY A 1 88 ? 4.647 4.346 -9.469 1.00 94.31 88 GLY A N 1
ATOM 686 C CA . GLY A 1 88 ? 5.369 5.595 -9.369 1.00 94.31 88 GLY A CA 1
ATOM 687 C C . GLY A 1 88 ? 6.360 5.854 -10.476 1.00 94.31 88 GLY A C 1
ATOM 688 O O . GLY A 1 88 ? 6.320 5.288 -11.572 1.00 94.31 88 GLY A O 1
ATOM 689 N N . ARG A 1 89 ? 7.241 6.798 -10.169 1.00 94.81 89 ARG A N 1
ATOM 690 C CA . ARG A 1 89 ? 8.322 7.241 -11.029 1.00 94.81 89 ARG A CA 1
ATOM 691 C C . ARG A 1 89 ? 9.591 7.428 -10.221 1.00 94.81 89 ARG A C 1
ATOM 693 O O . ARG A 1 89 ? 9.579 8.155 -9.232 1.00 94.81 89 ARG A O 1
ATOM 700 N N . VAL A 1 90 ? 10.679 6.859 -10.720 1.00 95.00 90 VAL A N 1
ATOM 701 C CA . VAL A 1 90 ? 12.031 6.937 -10.165 1.00 95.00 90 VAL A CA 1
ATOM 702 C C . VAL A 1 90 ? 12.922 7.710 -11.137 1.00 95.00 90 VAL A C 1
ATOM 704 O O . VAL A 1 90 ? 12.819 7.538 -12.355 1.00 95.00 90 VAL A O 1
ATOM 707 N N . ALA A 1 91 ? 13.761 8.604 -10.609 1.00 94.62 91 ALA A N 1
ATOM 708 C CA . ALA A 1 91 ? 14.707 9.432 -11.366 1.00 94.62 91 ALA A CA 1
ATOM 709 C C . ALA A 1 91 ? 14.091 10.219 -12.544 1.00 94.62 91 ALA A C 1
ATOM 711 O O . ALA A 1 91 ? 14.771 10.564 -13.504 1.00 94.62 91 ALA A O 1
ATOM 712 N N . GLY 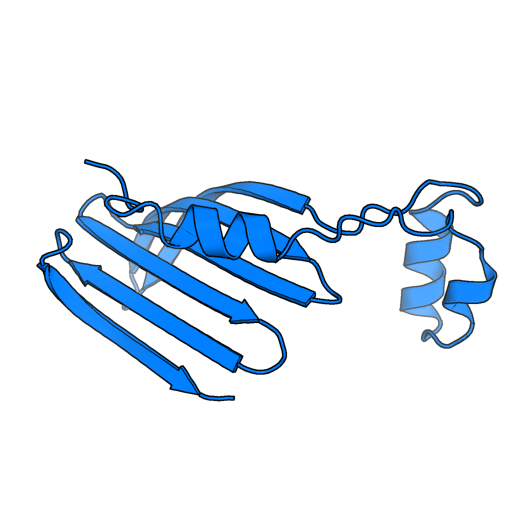A 1 92 ? 12.780 10.471 -12.525 1.00 92.38 92 GLY A N 1
ATOM 713 C CA . GLY A 1 92 ? 12.078 11.165 -13.609 1.00 92.38 92 GLY A CA 1
ATOM 714 C C . GLY A 1 92 ? 11.806 10.319 -14.866 1.00 92.38 92 GLY A C 1
ATOM 715 O O . GLY A 1 92 ? 10.852 10.610 -15.587 1.00 92.38 92 GLY A O 1
ATOM 716 N N . VAL A 1 93 ? 12.578 9.257 -15.104 1.00 93.06 93 VAL A N 1
ATOM 717 C CA . VAL A 1 93 ? 12.584 8.517 -16.378 1.00 93.06 93 VAL A CA 1
ATOM 718 C C . VAL A 1 93 ? 12.124 7.070 -16.262 1.00 93.06 93 VAL A C 1
ATOM 720 O O . VAL A 1 93 ? 11.648 6.522 -17.249 1.00 93.06 93 VAL A O 1
ATOM 723 N N . VAL A 1 94 ? 12.202 6.445 -15.087 1.00 93.12 94 VAL A N 1
ATOM 724 C CA . VAL A 1 94 ? 11.701 5.079 -14.880 1.00 93.12 94 VAL A CA 1
ATOM 725 C C . VAL A 1 94 ? 10.314 5.159 -14.262 1.00 93.12 94 VAL A C 1
ATOM 727 O O . VAL A 1 94 ? 10.114 5.881 -13.291 1.00 93.12 94 VAL A O 1
ATOM 730 N N . SER A 1 95 ? 9.336 4.455 -14.818 1.00 94.06 95 SER A N 1
ATOM 731 C CA . SER A 1 95 ? 7.973 4.418 -14.280 1.00 94.06 95 SER A CA 1
ATOM 732 C C . SER A 1 95 ? 7.356 3.045 -14.426 1.00 94.06 95 SER A C 1
ATOM 734 O O . SER A 1 95 ? 7.646 2.331 -15.386 1.00 94.06 95 SER A O 1
ATOM 736 N N . GLY A 1 96 ? 6.471 2.714 -13.506 1.00 93.19 96 GLY A N 1
ATOM 737 C CA . GLY A 1 96 ? 5.897 1.390 -13.411 1.00 93.19 96 GLY A CA 1
ATOM 738 C C . GLY A 1 96 ? 5.139 1.234 -12.113 1.00 93.19 96 GLY A C 1
ATOM 739 O O . GLY A 1 96 ? 4.826 2.226 -11.447 1.00 93.19 96 GLY A O 1
ATOM 740 N N . GLY A 1 97 ? 4.857 -0.014 -11.793 1.00 93.44 97 GLY A N 1
ATOM 741 C CA . GLY A 1 97 ? 4.211 -0.386 -10.557 1.00 93.44 97 GLY A CA 1
ATOM 742 C C . GLY A 1 97 ? 4.223 -1.884 -10.355 1.00 93.44 97 GLY A C 1
ATOM 743 O O . GLY A 1 97 ? 4.614 -2.656 -11.239 1.00 93.44 97 GLY A O 1
ATOM 744 N N . ASP A 1 98 ? 3.756 -2.257 -9.187 1.00 93.44 98 ASP A N 1
ATOM 745 C CA . ASP A 1 98 ? 3.602 -3.609 -8.715 1.00 93.44 98 ASP A CA 1
ATOM 746 C C . ASP A 1 98 ? 2.284 -3.740 -7.965 1.00 93.44 98 ASP A C 1
ATOM 748 O O . ASP A 1 98 ? 1.743 -2.775 -7.423 1.00 93.44 98 ASP A O 1
ATOM 752 N N . TYR A 1 99 ? 1.725 -4.936 -8.007 1.00 93.44 99 TYR A N 1
ATOM 753 C CA . TYR A 1 99 ? 0.610 -5.315 -7.164 1.00 93.44 99 TYR A CA 1
ATOM 754 C C . TYR A 1 99 ? 0.829 -6.720 -6.634 1.00 93.44 99 TYR A C 1
ATOM 756 O O . TYR A 1 99 ? 1.478 -7.541 -7.283 1.00 93.44 99 TYR A O 1
ATOM 764 N N . ALA A 1 100 ? 0.224 -6.982 -5.486 1.00 92.50 100 ALA A N 1
ATOM 765 C CA . ALA A 1 100 ? -0.002 -8.310 -4.950 1.00 92.50 100 ALA A CA 1
ATOM 766 C C . ALA A 1 100 ? -1.460 -8.348 -4.494 1.00 92.50 100 ALA A C 1
ATOM 768 O O . ALA A 1 100 ? -1.813 -7.631 -3.563 1.00 92.50 100 ALA A O 1
ATOM 769 N N . VAL A 1 101 ? -2.314 -9.095 -5.190 1.00 88.81 101 VAL A N 1
ATOM 770 C CA . VAL A 1 101 ? -3.766 -9.152 -4.947 1.00 88.81 101 VAL A CA 1
ATOM 771 C C . VAL A 1 101 ? -4.191 -10.609 -4.935 1.00 88.81 101 VAL A C 1
ATOM 773 O O . VAL A 1 101 ? -3.821 -11.339 -5.849 1.00 88.81 101 VAL A O 1
ATOM 776 N N . ASP A 1 102 ? -4.932 -11.025 -3.907 1.00 84.06 102 ASP A N 1
ATOM 777 C CA . ASP A 1 102 ? -5.493 -12.380 -3.784 1.00 84.06 102 ASP A CA 1
ATOM 778 C C . ASP A 1 102 ? -4.475 -13.515 -4.040 1.00 84.06 102 ASP A C 1
ATOM 780 O O . ASP A 1 102 ? -4.776 -14.513 -4.690 1.00 84.06 102 ASP A O 1
ATOM 784 N N . GLY A 1 103 ? -3.242 -13.351 -3.544 1.00 84.31 103 GLY A N 1
ATOM 785 C CA . GLY A 1 103 ? -2.169 -14.339 -3.723 1.00 84.31 103 GLY A CA 1
ATOM 786 C C . GLY A 1 103 ? -1.586 -14.391 -5.138 1.00 84.31 103 GLY A C 1
ATOM 787 O O . GLY A 1 103 ? -1.070 -15.428 -5.533 1.00 84.31 103 GLY A O 1
ATOM 788 N N . ALA A 1 104 ? -1.714 -13.311 -5.914 1.00 90.06 104 ALA A N 1
ATOM 789 C CA . ALA A 1 104 ? -1.047 -13.139 -7.198 1.00 90.06 104 ALA A CA 1
ATOM 790 C C . ALA A 1 104 ? -0.283 -11.810 -7.244 1.00 90.06 104 ALA A C 1
ATOM 792 O O . ALA A 1 104 ? -0.846 -10.728 -7.046 1.00 90.06 104 ALA A O 1
ATOM 793 N N . GLY A 1 105 ? 1.005 -11.890 -7.558 1.00 92.00 105 GLY A N 1
ATOM 794 C CA . GLY A 1 105 ? 1.922 -10.770 -7.689 1.00 92.00 105 GLY A CA 1
ATOM 795 C C . GLY A 1 105 ? 2.275 -10.445 -9.139 1.00 92.00 105 GLY A C 1
ATOM 796 O O . GLY A 1 105 ? 2.448 -11.325 -9.984 1.00 92.00 105 GLY A O 1
ATOM 797 N N . ARG A 1 106 ? 2.455 -9.158 -9.442 1.00 93.56 106 ARG A N 1
ATOM 798 C CA . ARG A 1 106 ? 3.081 -8.708 -10.692 1.00 93.56 106 ARG A CA 1
ATOM 799 C C . ARG A 1 106 ? 3.778 -7.378 -10.507 1.00 93.56 106 ARG A C 1
ATOM 801 O O . ARG A 1 106 ? 3.199 -6.460 -9.944 1.00 93.56 106 ARG A O 1
ATOM 808 N N . LEU A 1 107 ? 4.957 -7.235 -11.104 1.00 93.31 107 LEU A N 1
ATOM 809 C CA . LEU A 1 107 ? 5.669 -5.966 -11.244 1.00 93.31 107 LEU A CA 1
ATOM 810 C C . LEU A 1 107 ? 5.999 -5.692 -12.709 1.00 93.31 107 LEU A C 1
ATOM 812 O O . LEU A 1 107 ? 6.358 -6.591 -13.469 1.00 93.31 107 LEU A O 1
ATOM 816 N N . GLU A 1 108 ? 5.899 -4.433 -13.122 1.00 94.06 108 GLU A N 1
ATOM 817 C CA . GLU A 1 108 ? 6.309 -4.000 -14.456 1.00 94.06 108 GLU A CA 1
ATOM 818 C C . GLU A 1 108 ? 6.848 -2.568 -14.424 1.00 94.06 108 GLU A C 1
ATOM 820 O O . GLU A 1 108 ? 6.124 -1.618 -14.123 1.00 94.06 108 GLU A O 1
ATOM 825 N N . TRP A 1 109 ? 8.115 -2.414 -14.818 1.00 93.12 109 TRP A N 1
ATOM 826 C CA . TRP A 1 109 ? 8.825 -1.136 -14.843 1.00 93.12 109 TRP A CA 1
ATOM 827 C C . TRP A 1 109 ? 9.428 -0.858 -16.208 1.00 93.12 109 TRP A C 1
ATOM 829 O O . TRP A 1 109 ? 10.006 -1.736 -16.853 1.00 93.12 109 TRP A O 1
ATOM 839 N N . ARG A 1 110 ? 9.317 0.396 -16.651 1.00 94.12 110 ARG A N 1
ATOM 840 C CA . ARG A 1 110 ? 9.781 0.841 -17.965 1.00 94.12 110 ARG A CA 1
ATOM 841 C C . ARG A 1 110 ? 10.606 2.116 -17.879 1.00 94.12 110 ARG A C 1
ATOM 843 O O . ARG A 1 110 ? 10.200 3.085 -17.238 1.00 94.12 110 ARG A O 1
ATOM 850 N N . LEU A 1 111 ? 11.715 2.145 -18.609 1.00 93.12 111 LEU A N 1
ATOM 851 C CA . LEU A 1 111 ? 12.482 3.349 -18.901 1.00 93.12 111 LEU A CA 1
ATOM 852 C C . LEU A 1 111 ? 11.784 4.148 -20.008 1.00 93.12 111 LEU A C 1
ATOM 854 O O . LEU A 1 111 ? 11.431 3.605 -21.058 1.00 93.12 111 LEU A O 1
ATOM 858 N N . LEU A 1 112 ? 11.550 5.434 -19.746 1.00 90.69 112 LEU A N 1
ATOM 859 C CA . LEU A 1 112 ? 10.803 6.389 -20.574 1.00 90.69 112 LEU A CA 1
ATOM 860 C C . LEU A 1 112 ? 9.382 5.915 -20.937 1.00 90.69 112 LEU A C 1
ATOM 862 O O . LEU A 1 112 ? 8.745 6.431 -21.852 1.00 90.69 112 LEU A O 1
ATOM 866 N N . GLY A 1 113 ? 8.864 4.915 -20.217 1.00 86.31 113 GLY A N 1
ATOM 867 C CA . GLY A 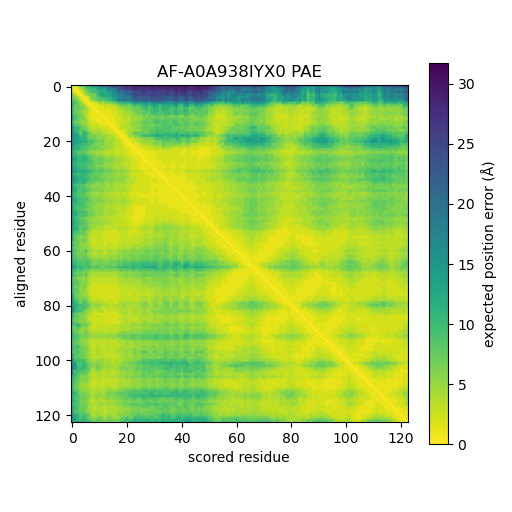1 113 ? 7.619 4.229 -20.559 1.00 86.31 113 GLY A CA 1
ATOM 868 C C . GLY A 1 113 ? 7.699 3.347 -21.812 1.00 86.31 113 GLY A C 1
ATOM 869 O O . GLY A 1 113 ? 6.654 2.918 -22.288 1.00 86.31 113 GLY A O 1
ATOM 870 N N . LEU A 1 114 ? 8.897 3.077 -22.340 1.00 89.31 114 LEU A N 1
ATOM 871 C CA . LEU A 1 114 ? 9.115 2.344 -23.591 1.00 89.31 114 LEU A CA 1
ATOM 872 C C . LEU A 1 114 ? 9.805 1.000 -23.334 1.00 89.31 114 LEU A C 1
ATOM 874 O O . LEU A 1 114 ? 9.183 -0.056 -23.457 1.00 89.31 114 LEU A O 1
ATOM 878 N N . ARG A 1 115 ? 11.080 1.037 -22.929 1.00 92.88 115 ARG A N 1
ATOM 879 C CA . ARG A 1 115 ? 11.910 -0.153 -22.693 1.00 92.88 115 ARG A CA 1
ATOM 880 C C . ARG A 1 115 ? 11.572 -0.752 -21.333 1.00 92.88 115 ARG A C 1
ATOM 882 O O . ARG A 1 115 ? 11.702 -0.068 -20.323 1.00 92.88 115 ARG A O 1
ATOM 889 N N . ARG A 1 116 ? 11.148 -2.015 -21.293 1.00 93.94 116 ARG A N 1
ATOM 890 C CA . ARG A 1 116 ? 10.924 -2.752 -20.041 1.00 93.94 116 ARG A CA 1
ATOM 891 C C . ARG A 1 116 ? 12.268 -3.032 -19.371 1.00 93.94 116 ARG A C 1
ATOM 893 O O . ARG A 1 116 ? 13.152 -3.582 -20.014 1.00 93.94 116 ARG A O 1
ATOM 900 N N . VAL A 1 117 ? 12.406 -2.616 -18.115 1.00 93.12 117 VAL A N 1
ATOM 901 C CA . VAL A 1 117 ? 13.641 -2.746 -17.320 1.00 93.12 117 VAL A CA 1
ATOM 902 C C . VAL A 1 117 ? 13.490 -3.709 -16.149 1.00 93.12 117 VAL A C 1
ATOM 904 O O . VAL A 1 117 ? 14.484 -4.257 -15.695 1.00 93.12 117 VAL A O 1
ATOM 907 N N . ALA A 1 118 ? 12.261 -3.950 -15.689 1.00 92.31 118 ALA A N 1
ATOM 908 C CA . ALA A 1 118 ? 11.956 -5.019 -14.748 1.00 92.31 118 ALA A CA 1
ATOM 909 C C . ALA A 1 118 ? 10.559 -5.574 -15.025 1.00 92.31 118 ALA A C 1
ATOM 911 O O . ALA A 1 118 ? 9.640 -4.830 -15.391 1.00 92.31 118 ALA A O 1
ATOM 912 N N . PHE A 1 119 ? 10.425 -6.887 -14.875 1.00 94.38 119 PHE A N 1
ATOM 913 C CA . PHE A 1 119 ? 9.174 -7.611 -15.008 1.00 94.38 119 PHE A CA 1
ATOM 914 C C . PHE A 1 119 ? 9.247 -8.908 -14.218 1.00 94.38 119 PHE A C 1
ATOM 916 O O . PHE A 1 119 ? 10.222 -9.642 -14.356 1.00 94.38 119 PHE A O 1
ATOM 923 N N . ALA A 1 120 ? 8.210 -9.181 -13.443 1.00 94.88 120 ALA A N 1
ATOM 924 C CA . ALA A 1 120 ? 7.979 -10.473 -12.822 1.00 94.88 120 ALA A CA 1
ATOM 925 C C . ALA A 1 120 ? 6.477 -10.637 -12.589 1.00 94.88 120 ALA A C 1
ATOM 927 O O . ALA A 1 120 ? 5.768 -9.645 -12.399 1.00 94.88 120 ALA A O 1
ATOM 928 N N . GLU A 1 121 ? 6.006 -11.875 -12.604 1.00 95.69 121 GLU A N 1
ATOM 929 C CA . GLU A 1 121 ? 4.654 -12.251 -12.204 1.00 95.69 121 GLU A CA 1
ATOM 930 C C . GLU A 1 121 ? 4.674 -13.660 -11.613 1.00 95.69 121 GLU A C 1
ATOM 932 O O . GLU A 1 121 ? 5.551 -14.457 -11.953 1.00 95.69 121 GLU A O 1
ATOM 937 N N . GLY A 1 122 ? 3.737 -13.945 -10.718 1.00 92.56 122 GLY A N 1
ATOM 938 C CA . GLY A 1 122 ? 3.647 -15.229 -10.037 1.00 92.56 122 GLY A CA 1
ATOM 939 C C . GLY A 1 122 ? 2.580 -15.223 -8.943 1.00 92.56 122 GLY A C 1
ATOM 940 O O . GLY A 1 122 ? 1.934 -14.192 -8.746 1.00 92.56 122 GLY A O 1
ATOM 941 N N . PRO A 1 123 ? 2.373 -16.363 -8.271 1.00 85.94 123 PRO A N 1
ATOM 942 C CA . PRO A 1 123 ? 1.669 -16.405 -6.995 1.00 85.94 123 PRO A CA 1
ATOM 943 C C . PRO A 1 123 ? 2.442 -15.647 -5.901 1.00 85.94 123 PRO A C 1
ATOM 945 O O . PRO A 1 123 ? 3.695 -15.669 -5.943 1.00 85.94 123 PRO A O 1
#

Secondary structure (DSSP, 8-state):
--TTTTSHHHHHHHHTS-SSPPPBP-GGGGTTS-HHHHHHHHHHS-TTPBPPS-EEEEEEEEEEETTEEEEEEEEEEEETTTEEEEEEEETTTEEEEEEEETTEEEEEEEETTTEEEEEEEE-

Nearest PDB structures (foldseek):
  2a50-assembly1_C  TM=6.936E-01  e=5.203E-01  Anemonia sulcata
  6lof-assembly1_D  TM=6.792E-01  e=6.481E-01  Zoanthus sp.
  3a7u-assembly1_A  TM=5.075E-01  e=7.662E+00  Bos taurus

Mean predicted aligned error: 5.28 Å

pLDDT: mean 90.57, std 9.21, range [43.56, 98.0]

Radius of gyration: 17.7 Å; Cα contacts (8 Å, |Δi|>4): 227; chains: 1; bounding box: 42×29×48 Å

Foldseek 3Di:
DFLCPPCPLVVVLVVQADPDWDFWDDLVVCVPPDPVVSVVCPVVHDGRHGDHQKDKDWDWDWDADPNDTWTKTKIKIDRPVFWIKIWTDTNNFKTWIWIQGPNKIWTWIDGNVPHTPDIDIDD

Solvent-accessible surface area (backbone atoms only — not comparable to full-atom values): 6960 Å² total; per-residue (Å²): 138,72,64,55,85,78,47,57,63,59,51,54,44,56,72,44,48,73,88,68,81,51,68,51,38,53,76,73,80,38,71,88,46,57,69,72,60,30,54,50,47,64,74,73,48,62,76,66,41,72,44,80,64,53,50,79,48,79,49,74,52,70,48,75,54,96,91,40,78,33,50,34,43,34,40,35,33,46,10,88,94,46,30,39,34,39,37,26,34,38,69,88,40,33,29,27,38,35,36,35,44,84,70,36,35,40,38,44,30,16,44,77,73,69,51,76,76,47,74,51,71,49,104